Protein AF-A0A961Q213-F1 (afdb_monomer_lite)

Sequence (101 aa):
MAGASKARPTAAQARRMRSAARFYAVQALFQMEAADTGLETVLGEFETHRVGAEIDGATFAEPDLPHFRALLAAAVTHQARIDQTVDRALVARWPIDRIDP

Radius of gyration: 16.58 Å; chains: 1; bounding box: 38×34×45 Å

Structure (mmCIF, N/CA/C/O backbone):
data_AF-A0A961Q213-F1
#
_entry.id   AF-A0A961Q213-F1
#
loop_
_atom_site.group_PDB
_atom_site.id
_atom_site.type_symbol
_atom_site.label_atom_id
_atom_site.label_alt_id
_atom_site.label_comp_id
_atom_site.label_asym_id
_atom_site.label_entity_id
_atom_site.label_seq_id
_atom_site.pdbx_PDB_ins_code
_atom_site.Cartn_x
_atom_site.Cartn_y
_atom_site.Cartn_z
_atom_site.occupancy
_atom_site.B_iso_or_equiv
_atom_site.auth_seq_id
_atom_site.auth_comp_id
_atom_site.auth_asym_id
_atom_site.auth_atom_id
_atom_site.pdbx_PDB_model_num
ATOM 1 N N . MET A 1 1 ? -18.183 17.123 24.477 1.00 38.31 1 MET A N 1
ATOM 2 C CA . MET A 1 1 ? -18.571 15.739 24.823 1.00 38.31 1 MET A CA 1
ATOM 3 C C . MET A 1 1 ? -17.296 14.927 24.948 1.00 38.31 1 MET A C 1
ATOM 5 O O . MET A 1 1 ? -16.487 14.972 24.032 1.00 38.31 1 MET A O 1
ATOM 9 N N . ALA A 1 2 ? -17.053 14.322 26.110 1.00 44.38 2 ALA A N 1
ATOM 10 C CA . ALA A 1 2 ? -15.806 13.624 26.406 1.00 44.38 2 ALA A CA 1
ATOM 11 C C . ALA A 1 2 ? -15.666 12.391 25.500 1.00 44.38 2 ALA A C 1
ATOM 13 O O . ALA A 1 2 ? -16.492 11.483 25.560 1.00 44.38 2 ALA A O 1
ATOM 14 N N . GLY A 1 3 ? -14.647 12.387 24.638 1.00 42.34 3 GLY A N 1
ATOM 15 C CA . GLY A 1 3 ? -14.307 11.228 23.823 1.00 42.34 3 GLY A CA 1
ATOM 16 C C . GLY A 1 3 ? -13.858 10.093 24.733 1.00 42.34 3 GLY A C 1
ATOM 17 O O . GLY A 1 3 ? -12.855 10.219 25.434 1.00 42.34 3 GLY A O 1
ATOM 18 N N . ALA A 1 4 ? -14.618 9.000 24.758 1.00 48.91 4 ALA A N 1
ATOM 19 C CA . ALA A 1 4 ? -14.207 7.787 25.444 1.00 48.91 4 ALA A CA 1
ATOM 20 C C . ALA A 1 4 ? -12.870 7.317 24.849 1.00 48.91 4 ALA A C 1
ATOM 22 O O . ALA A 1 4 ? -12.775 7.043 23.653 1.00 48.91 4 ALA A O 1
ATOM 23 N N . SER A 1 5 ? -11.827 7.249 25.678 1.00 54.34 5 SER A N 1
ATOM 24 C CA . SER A 1 5 ? -10.539 6.679 25.287 1.00 54.34 5 SER A CA 1
ATOM 25 C C . SER A 1 5 ? -10.765 5.213 24.904 1.00 54.34 5 SER A C 1
ATOM 27 O O . SER A 1 5 ? -11.136 4.409 25.763 1.00 54.34 5 SER A O 1
ATOM 29 N N . LYS A 1 6 ? -10.623 4.865 23.613 1.00 64.06 6 LYS A N 1
ATOM 30 C CA . LYS A 1 6 ? -10.728 3.471 23.143 1.00 64.06 6 LYS A CA 1
A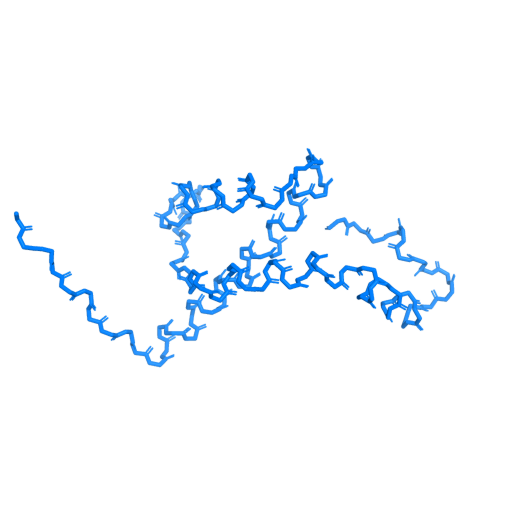TOM 31 C C . LYS A 1 6 ? -9.747 2.631 23.971 1.00 64.06 6 LYS A C 1
ATOM 33 O O . LYS A 1 6 ? -8.547 2.906 23.983 1.00 64.06 6 LYS A O 1
ATOM 38 N N . ALA A 1 7 ? -10.260 1.626 24.682 1.00 77.31 7 ALA A N 1
ATOM 39 C CA . ALA A 1 7 ? -9.433 0.715 25.466 1.00 77.31 7 ALA A CA 1
ATOM 40 C C . ALA A 1 7 ? -8.351 0.080 24.577 1.00 77.31 7 ALA A C 1
ATOM 42 O O . ALA A 1 7 ? -8.598 -0.234 23.409 1.00 77.31 7 ALA A O 1
ATOM 43 N N . ARG A 1 8 ? -7.145 -0.108 25.128 1.00 85.38 8 ARG A N 1
ATOM 44 C CA . ARG A 1 8 ? -6.026 -0.694 24.380 1.00 85.38 8 ARG A CA 1
ATOM 45 C C . ARG A 1 8 ? -6.425 -2.092 23.873 1.00 85.38 8 ARG A C 1
ATOM 47 O O . ARG A 1 8 ? -6.896 -2.896 24.678 1.00 85.38 8 ARG A O 1
ATOM 54 N N . PRO A 1 9 ? -6.227 -2.404 22.580 1.00 87.88 9 PRO A N 1
ATOM 55 C CA . PRO A 1 9 ? -6.606 -3.700 22.034 1.00 87.88 9 PRO A CA 1
ATOM 56 C C . PRO A 1 9 ? -5.814 -4.834 22.692 1.00 87.88 9 PRO A C 1
ATOM 58 O O . PRO A 1 9 ? -4.622 -4.710 22.981 1.00 87.88 9 PRO A O 1
ATOM 61 N N . THR A 1 10 ? -6.477 -5.971 22.886 1.00 95.44 10 THR A N 1
ATOM 62 C CA . THR A 1 10 ? -5.829 -7.226 23.289 1.00 95.44 10 THR A CA 1
ATOM 63 C C . THR A 1 10 ? -4.828 -7.688 22.226 1.00 95.44 10 THR A C 1
ATOM 65 O O . THR A 1 10 ? -4.910 -7.310 21.055 1.00 95.44 10 THR A O 1
ATOM 68 N N . ALA A 1 11 ? -3.911 -8.589 22.591 1.00 94.69 11 ALA A N 1
ATOM 69 C CA . ALA A 1 11 ? -2.948 -9.157 21.643 1.00 94.69 11 ALA A CA 1
ATOM 70 C C . ALA A 1 11 ? -3.624 -9.834 20.430 1.00 94.69 11 ALA A C 1
ATOM 72 O O . ALA A 1 11 ? -3.147 -9.715 19.298 1.00 94.69 11 ALA A O 1
ATOM 73 N N . ALA A 1 12 ? -4.758 -10.509 20.649 1.00 94.88 12 ALA A N 1
ATOM 74 C CA . ALA A 1 12 ? -5.529 -11.144 19.585 1.00 94.88 12 ALA A CA 1
ATOM 75 C C . ALA A 1 12 ? -6.163 -10.114 18.635 1.00 94.88 12 ALA A C 1
ATOM 77 O O . ALA A 1 12 ? -6.090 -10.284 17.417 1.00 94.88 12 ALA A O 1
ATOM 78 N N . GLN A 1 13 ? -6.726 -9.027 19.177 1.00 92.44 13 GLN A N 1
ATOM 79 C CA . GLN A 1 13 ? -7.258 -7.919 18.378 1.00 92.44 13 GLN A CA 1
ATOM 80 C C . GLN A 1 13 ? -6.146 -7.233 17.582 1.00 92.44 13 GLN A C 1
ATOM 82 O O . GLN A 1 13 ? -6.276 -7.097 16.371 1.00 92.44 13 GLN A O 1
ATOM 87 N N . ALA A 1 14 ? -5.011 -6.915 18.208 1.00 93.50 14 ALA A N 1
ATOM 88 C CA . ALA A 1 14 ? -3.871 -6.302 17.526 1.00 93.50 14 ALA A CA 1
ATOM 89 C C . A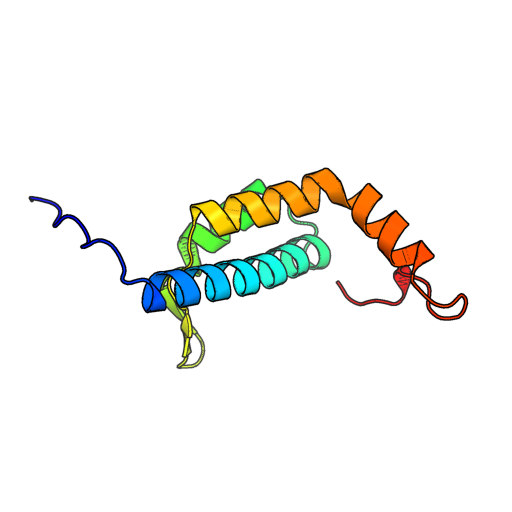LA A 1 14 ? -3.350 -7.166 16.361 1.00 93.50 14 ALA A C 1
ATOM 91 O O . ALA A 1 14 ? -3.020 -6.655 15.291 1.00 93.50 14 ALA A O 1
ATOM 92 N N . ARG A 1 15 ? -3.319 -8.497 16.520 1.00 95.25 15 ARG A N 1
ATOM 93 C CA . ARG A 1 15 ? -2.966 -9.418 15.425 1.00 95.25 15 ARG A CA 1
ATOM 94 C C . ARG A 1 15 ? -3.979 -9.369 14.277 1.00 95.25 15 ARG A C 1
ATOM 96 O O . ARG A 1 15 ? -3.571 -9.392 13.115 1.00 95.25 15 ARG A O 1
ATOM 103 N N . ARG A 1 16 ? -5.276 -9.282 14.585 1.00 92.94 16 ARG A N 1
ATOM 104 C CA . ARG A 1 16 ? -6.340 -9.141 13.579 1.00 92.94 16 ARG A CA 1
ATOM 105 C C . ARG A 1 16 ? -6.228 -7.809 12.834 1.00 92.94 16 ARG A C 1
ATOM 107 O O . ARG A 1 16 ? -6.230 -7.819 11.611 1.00 92.94 16 ARG A O 1
ATOM 114 N N . MET A 1 17 ? -6.011 -6.709 13.552 1.00 93.75 17 MET A N 1
ATOM 115 C CA . MET A 1 17 ? -5.818 -5.370 12.980 1.00 93.75 17 MET A CA 1
ATOM 116 C C . MET A 1 17 ? -4.611 -5.314 12.034 1.00 93.75 17 MET A C 1
ATOM 118 O O . MET A 1 17 ? -4.703 -4.760 10.941 1.00 93.75 17 MET A O 1
ATOM 122 N N . ARG A 1 18 ? -3.489 -5.962 12.387 1.00 95.94 18 ARG A N 1
ATOM 123 C CA . ARG A 1 18 ? -2.335 -6.090 11.476 1.00 95.94 18 ARG A CA 1
ATOM 124 C C . ARG A 1 18 ? -2.629 -6.946 10.246 1.00 95.94 18 ARG A C 1
ATOM 126 O O . ARG A 1 18 ? -2.047 -6.719 9.193 1.00 95.94 18 ARG A O 1
ATOM 133 N N . SER A 1 19 ? -3.488 -7.953 10.374 1.00 95.19 19 SER A N 1
ATOM 134 C CA . SER A 1 19 ? -3.893 -8.785 9.234 1.00 95.19 19 SER A CA 1
ATOM 135 C C . SER A 1 19 ? -4.782 -7.986 8.276 1.00 95.19 19 SER A C 1
ATOM 137 O O . SER A 1 19 ? -4.527 -7.993 7.078 1.00 95.19 19 SER A O 1
ATOM 139 N N . ALA A 1 20 ? -5.732 -7.213 8.813 1.00 93.06 20 ALA A N 1
ATOM 140 C CA . ALA A 1 20 ? -6.554 -6.281 8.042 1.00 93.06 20 ALA A CA 1
ATOM 141 C C . ALA A 1 20 ? -5.708 -5.200 7.345 1.00 93.06 20 ALA A C 1
ATOM 143 O O . ALA A 1 20 ? -5.894 -4.951 6.162 1.00 93.06 20 ALA A O 1
ATOM 144 N N . ALA A 1 21 ? -4.711 -4.632 8.033 1.00 95.06 21 ALA A N 1
ATOM 145 C CA . ALA A 1 21 ? -3.786 -3.663 7.440 1.00 95.06 21 ALA A CA 1
ATOM 146 C C . ALA A 1 21 ? -3.038 -4.222 6.215 1.00 95.06 21 ALA A C 1
ATOM 148 O O . ALA A 1 21 ? -2.918 -3.533 5.207 1.00 95.06 21 ALA A O 1
ATOM 149 N N . ARG A 1 22 ? -2.569 -5.478 6.269 1.00 96.19 22 ARG A N 1
ATOM 150 C CA . ARG A 1 22 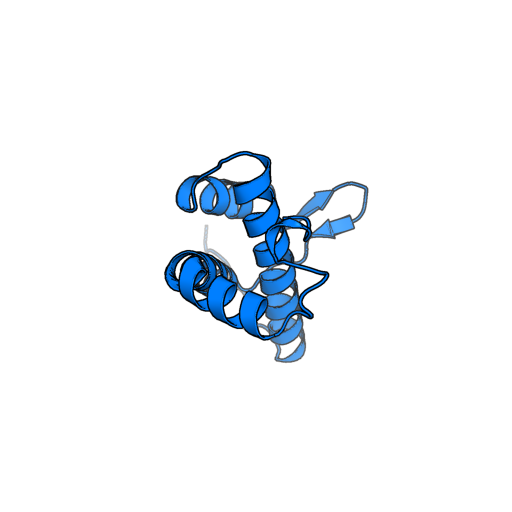? -1.921 -6.129 5.114 1.00 96.19 22 ARG A CA 1
ATOM 151 C C . ARG A 1 22 ? -2.897 -6.391 3.977 1.00 96.19 22 ARG A C 1
ATOM 153 O O . ARG A 1 22 ? -2.549 -6.155 2.829 1.00 96.19 22 ARG A O 1
ATOM 160 N N . PHE A 1 23 ? -4.105 -6.849 4.301 1.00 93.81 23 PHE A N 1
ATOM 161 C CA . PHE A 1 23 ? -5.156 -7.042 3.306 1.00 93.81 23 PHE A CA 1
ATOM 162 C C . PHE A 1 23 ? -5.455 -5.731 2.567 1.00 93.81 23 PHE A C 1
ATOM 164 O O . PHE A 1 23 ? -5.430 -5.703 1.342 1.00 93.81 23 PHE A O 1
ATOM 171 N N . TYR A 1 24 ? -5.623 -4.622 3.290 1.00 93.56 24 TYR A N 1
ATOM 172 C CA . TYR A 1 24 ? -5.851 -3.318 2.668 1.00 93.56 24 TYR A CA 1
ATOM 173 C C . TYR A 1 24 ? -4.655 -2.793 1.886 1.00 93.56 24 TYR A C 1
ATOM 175 O O . TYR A 1 24 ? -4.868 -2.193 0.842 1.00 93.56 24 TYR A O 1
ATOM 183 N N . ALA A 1 25 ? -3.420 -3.043 2.325 1.00 95.56 25 ALA A N 1
ATOM 184 C CA . ALA A 1 25 ? -2.241 -2.649 1.556 1.00 95.56 25 ALA A CA 1
ATOM 185 C C . ALA A 1 25 ? -2.203 -3.321 0.175 1.00 95.56 25 ALA A C 1
ATOM 187 O O . ALA A 1 25 ? -1.928 -2.645 -0.807 1.00 95.56 25 ALA A O 1
ATOM 188 N N . VAL A 1 26 ? -2.551 -4.610 0.081 1.00 95.38 26 VAL A N 1
ATOM 189 C CA . VAL A 1 26 ? -2.651 -5.312 -1.213 1.00 95.38 26 VAL A CA 1
ATOM 190 C C . VAL A 1 26 ? -3.734 -4.687 -2.089 1.00 95.38 26 VAL A C 1
ATOM 192 O O . VAL A 1 26 ? -3.491 -4.380 -3.247 1.00 95.38 26 VAL A O 1
ATOM 195 N N . GLN A 1 27 ? -4.918 -4.438 -1.526 1.00 93.38 27 GLN A N 1
ATOM 196 C CA . GLN A 1 27 ? -6.013 -3.801 -2.264 1.00 93.38 27 GLN A CA 1
ATOM 197 C C . GLN A 1 27 ? -5.651 -2.386 -2.742 1.00 93.38 27 GLN A C 1
ATOM 199 O O . GLN A 1 27 ? -6.105 -1.961 -3.799 1.00 93.38 27 GLN A O 1
ATOM 204 N N . ALA A 1 28 ? -4.875 -1.648 -1.945 1.00 95.19 28 ALA A N 1
ATOM 205 C CA . ALA A 1 28 ? -4.427 -0.302 -2.268 1.00 95.19 28 ALA A CA 1
ATOM 206 C C . ALA A 1 28 ? -3.401 -0.322 -3.403 1.00 95.19 28 ALA A C 1
ATOM 208 O O . ALA A 1 28 ? -3.570 0.427 -4.353 1.00 95.19 28 ALA A O 1
ATOM 209 N N . LEU A 1 29 ? -2.397 -1.204 -3.341 1.00 95.62 29 LEU A N 1
ATOM 210 C CA . LEU A 1 29 ? -1.415 -1.381 -4.418 1.00 95.62 29 LEU A CA 1
ATOM 211 C C . LEU A 1 29 ? -2.097 -1.761 -5.737 1.00 95.62 29 LEU A C 1
ATOM 213 O O . LEU A 1 29 ? -1.859 -1.104 -6.746 1.00 95.62 29 LEU A O 1
ATOM 217 N N . PHE A 1 30 ? -3.028 -2.718 -5.692 1.00 94.50 30 PHE A N 1
ATOM 218 C CA . PHE A 1 30 ? -3.824 -3.097 -6.858 1.00 94.50 30 PHE A CA 1
ATOM 219 C C . PHE A 1 30 ? -4.585 -1.901 -7.442 1.00 94.50 30 PHE A C 1
ATOM 221 O O . PHE A 1 30 ? -4.554 -1.659 -8.643 1.00 94.50 30 PHE A O 1
ATOM 228 N N . GLN A 1 31 ? -5.269 -1.124 -6.596 1.00 94.19 31 GLN A N 1
ATOM 229 C CA . GLN A 1 31 ? -6.002 0.056 -7.051 1.00 94.19 31 GLN A CA 1
ATOM 230 C C . GLN A 1 31 ? -5.070 1.129 -7.634 1.00 94.19 31 GLN A C 1
ATOM 232 O O . GLN A 1 31 ? -5.423 1.750 -8.637 1.00 94.19 31 GLN A O 1
ATOM 237 N N . MET A 1 32 ? -3.906 1.351 -7.018 1.00 95.94 32 MET A N 1
ATOM 238 C CA . MET A 1 32 ? -2.904 2.299 -7.508 1.00 95.94 32 MET A CA 1
ATOM 239 C C . MET A 1 32 ? -2.495 1.961 -8.938 1.00 95.94 32 MET A C 1
ATOM 241 O O . MET A 1 32 ? -2.519 2.838 -9.795 1.00 95.94 32 MET A O 1
ATOM 245 N N . GLU A 1 33 ? -2.195 0.694 -9.204 1.00 93.69 33 GLU A N 1
ATOM 246 C CA . GLU A 1 33 ? -1.764 0.239 -10.522 1.00 93.69 33 GLU A CA 1
ATOM 247 C C . GLU A 1 33 ? -2.921 0.167 -11.531 1.00 93.69 33 GLU A C 1
ATOM 249 O O . GLU A 1 33 ? -2.805 0.680 -12.641 1.00 93.69 33 GLU A O 1
ATOM 254 N N . ALA A 1 34 ? -4.076 -0.380 -11.142 1.00 94.62 34 ALA A N 1
ATOM 255 C CA . ALA A 1 34 ? -5.221 -0.541 -12.040 1.00 94.62 34 ALA A CA 1
ATOM 256 C C . ALA A 1 34 ? -5.878 0.790 -12.455 1.00 94.62 34 ALA A C 1
ATOM 258 O O . ALA A 1 34 ? -6.480 0.869 -13.527 1.00 94.62 34 ALA A O 1
ATOM 259 N N . ALA A 1 35 ? -5.805 1.819 -11.606 1.00 94.31 35 ALA A N 1
ATOM 260 C CA . ALA A 1 35 ? -6.422 3.125 -11.848 1.00 94.31 35 ALA A CA 1
ATOM 261 C C . ALA A 1 35 ? -5.408 4.255 -12.103 1.00 94.31 35 ALA A C 1
ATOM 263 O O . ALA A 1 35 ? -5.829 5.405 -12.219 1.00 94.31 35 ALA A O 1
ATOM 264 N N . ASP A 1 36 ? -4.106 3.948 -12.167 1.00 93.69 36 ASP A N 1
ATOM 265 C CA . ASP A 1 36 ? -3.011 4.929 -12.261 1.00 93.69 36 ASP A CA 1
ATOM 266 C C . ASP A 1 36 ? -3.136 6.045 -11.201 1.00 93.69 36 ASP A C 1
ATOM 268 O O . ASP A 1 36 ? -3.098 7.246 -11.478 1.00 93.69 36 ASP A O 1
ATOM 272 N N . THR A 1 37 ? -3.378 5.636 -9.950 1.00 95.31 37 THR A N 1
ATOM 273 C CA . THR A 1 37 ? -3.614 6.552 -8.824 1.0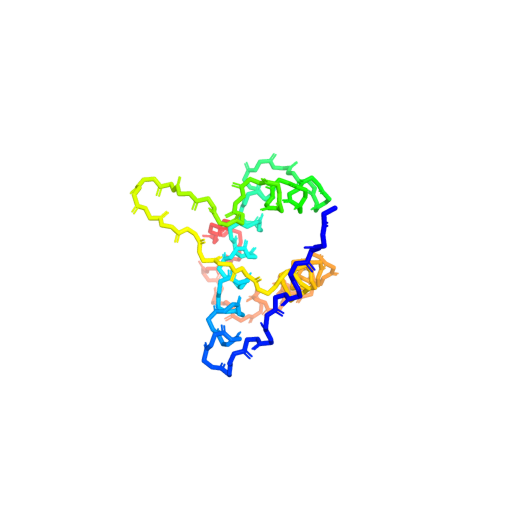0 95.31 37 THR A CA 1
ATOM 274 C C . THR A 1 37 ? -2.415 6.628 -7.884 1.00 95.31 37 THR A C 1
ATOM 276 O O . THR A 1 37 ? -1.765 5.636 -7.559 1.00 95.31 37 THR A O 1
ATOM 279 N N . GLY A 1 38 ? -2.117 7.843 -7.418 1.00 95.19 38 GLY A N 1
ATOM 280 C CA . GLY A 1 38 ? -0.999 8.102 -6.513 1.00 95.19 38 GLY A CA 1
ATOM 281 C C . GLY A 1 38 ? -1.267 7.688 -5.061 1.00 95.19 38 GLY A C 1
ATOM 282 O O . GLY A 1 38 ? -2.410 7.618 -4.607 1.00 95.19 38 GLY A O 1
ATOM 283 N N . LEU A 1 39 ? -0.178 7.496 -4.307 1.00 94.75 39 LEU A N 1
ATOM 284 C CA . LEU A 1 39 ? -0.184 7.057 -2.905 1.00 94.75 39 LEU A CA 1
ATOM 285 C C . LEU A 1 39 ? -1.108 7.892 -2.002 1.00 94.75 39 LEU A C 1
ATOM 287 O O . LEU A 1 39 ? -1.915 7.331 -1.265 1.00 94.75 39 LEU A O 1
ATOM 291 N N . GLU A 1 40 ? -1.002 9.222 -2.057 1.00 95.12 40 GLU A N 1
ATOM 292 C CA . GLU A 1 40 ? -1.767 10.120 -1.178 1.00 95.12 40 GLU A CA 1
ATOM 293 C C . GLU A 1 40 ? -3.277 10.031 -1.426 1.00 95.12 40 GLU A C 1
ATOM 295 O O . GLU A 1 40 ? -4.066 10.006 -0.480 1.00 95.12 40 GLU A O 1
ATOM 300 N N . THR A 1 41 ? -3.684 9.922 -2.694 1.00 94.88 41 THR A N 1
ATOM 301 C CA . THR A 1 41 ? -5.090 9.754 -3.078 1.00 94.88 41 THR A CA 1
ATOM 302 C C . THR A 1 41 ? -5.645 8.452 -2.511 1.00 94.88 41 THR A C 1
ATOM 304 O O . THR A 1 41 ? -6.664 8.466 -1.820 1.00 94.88 41 THR A O 1
ATOM 307 N N . VAL A 1 42 ? -4.940 7.338 -2.720 1.00 94.50 42 VAL A N 1
ATOM 308 C CA . VAL A 1 42 ? -5.389 6.018 -2.255 1.00 94.50 42 VAL A CA 1
ATOM 309 C C . VAL A 1 42 ? -5.401 5.922 -0.728 1.00 94.50 42 VAL A C 1
ATOM 311 O O . VAL A 1 42 ? -6.339 5.363 -0.159 1.00 94.50 42 VAL A O 1
ATOM 314 N N . LEU A 1 43 ? -4.424 6.512 -0.034 1.00 93.38 43 LEU A N 1
ATOM 315 C CA . LEU A 1 43 ? -4.446 6.601 1.430 1.00 93.38 43 LEU A CA 1
ATOM 316 C C . LEU A 1 43 ? -5.691 7.343 1.931 1.00 93.38 43 LEU A C 1
ATOM 318 O O . LEU A 1 43 ? -6.398 6.830 2.802 1.00 93.38 43 LEU A O 1
ATOM 322 N N . GLY A 1 44 ? -5.989 8.510 1.352 1.00 92.12 44 GLY A N 1
ATOM 323 C CA . GLY A 1 44 ? -7.168 9.301 1.703 1.00 92.12 44 GLY A CA 1
ATOM 324 C C . GLY A 1 44 ? -8.475 8.533 1.504 1.00 92.12 44 GLY A C 1
ATOM 325 O O . GLY A 1 44 ? -9.332 8.522 2.392 1.00 92.12 44 GLY A O 1
ATOM 326 N N . GLU A 1 45 ? -8.614 7.833 0.379 1.00 90.75 45 GLU A N 1
ATOM 327 C CA . GLU A 1 45 ? -9.798 7.025 0.083 1.00 90.75 45 GLU A CA 1
ATOM 328 C C . GLU A 1 45 ? -9.976 5.855 1.055 1.00 90.75 45 GLU A C 1
ATOM 330 O O . GLU A 1 45 ? -11.076 5.631 1.566 1.00 90.75 45 GLU A O 1
ATOM 335 N N . PHE A 1 46 ? -8.908 5.114 1.357 1.00 90.38 46 PHE A N 1
ATOM 336 C CA . PHE A 1 46 ? -8.987 3.968 2.264 1.00 90.38 46 PHE A CA 1
ATOM 337 C C . PHE A 1 46 ? -9.334 4.384 3.692 1.00 90.38 46 PHE A C 1
ATOM 339 O O . PHE A 1 46 ? -10.136 3.719 4.353 1.00 90.38 46 PHE A O 1
ATOM 346 N N . GLU A 1 47 ? -8.760 5.489 4.162 1.00 86.62 47 GLU A N 1
ATOM 347 C CA . GLU A 1 47 ? -9.023 6.022 5.497 1.00 86.62 47 GLU A CA 1
ATOM 348 C C . GLU A 1 47 ? -10.431 6.595 5.634 1.00 86.62 47 GLU A C 1
ATOM 350 O O . GLU A 1 47 ? -11.036 6.465 6.698 1.00 86.62 47 GLU A O 1
ATOM 355 N N . THR A 1 48 ? -10.963 7.183 4.561 1.00 84.94 48 THR A N 1
ATOM 356 C CA . THR A 1 48 ? -12.285 7.819 4.568 1.00 84.94 48 THR A CA 1
ATOM 357 C C . THR A 1 48 ? -13.413 6.816 4.329 1.00 84.94 48 THR A C 1
ATOM 359 O O . THR A 1 48 ? -14.480 6.946 4.927 1.00 84.94 48 THR A O 1
ATOM 362 N N . HIS A 1 49 ? -13.202 5.815 3.469 1.00 79.31 49 HIS A N 1
ATOM 363 C CA . HIS A 1 49 ? -14.296 4.994 2.940 1.00 79.31 49 HIS A CA 1
ATOM 364 C C . HIS A 1 49 ? -14.239 3.510 3.298 1.00 79.31 49 HIS A C 1
ATOM 366 O O . HIS A 1 49 ? -15.278 2.861 3.228 1.00 79.31 49 HIS A O 1
ATOM 372 N N . ARG A 1 50 ? -13.080 2.938 3.662 1.00 73.94 50 ARG A N 1
ATOM 373 C CA . ARG A 1 50 ? -12.966 1.476 3.868 1.00 73.94 50 ARG A CA 1
ATOM 374 C C . ARG A 1 50 ? -12.869 1.040 5.323 1.00 73.94 50 ARG A C 1
ATOM 376 O O . ARG A 1 50 ? -13.237 -0.088 5.646 1.00 73.94 50 ARG A O 1
ATOM 383 N N . VAL A 1 51 ? -12.390 1.896 6.222 1.00 71.56 51 VAL A N 1
ATOM 384 C CA . VAL A 1 51 ? -12.263 1.536 7.641 1.00 71.56 51 VAL A CA 1
ATOM 385 C C . VAL A 1 51 ? -13.643 1.436 8.291 1.00 71.56 51 VAL A C 1
ATOM 387 O O . VAL A 1 51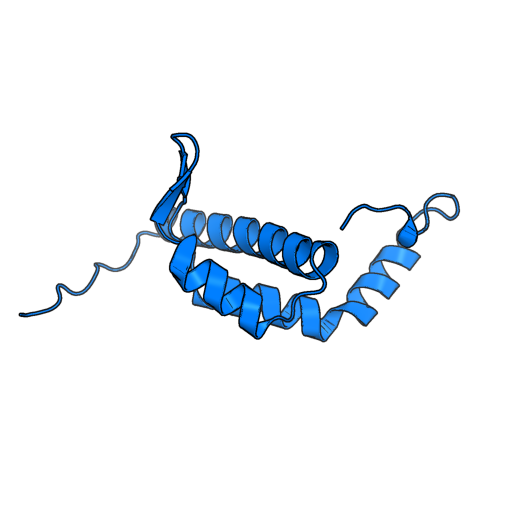 ? -14.325 2.438 8.475 1.00 71.56 51 VAL A O 1
ATOM 390 N N . GLY A 1 52 ? -14.035 0.219 8.680 1.00 68.81 52 GLY A N 1
ATOM 391 C CA . GLY A 1 52 ? -15.317 -0.028 9.346 1.00 68.81 52 GLY A CA 1
ATOM 392 C C . GLY A 1 52 ? -16.536 0.051 8.423 1.00 68.81 52 GLY A C 1
ATOM 393 O O . GLY A 1 52 ? -17.656 0.105 8.923 1.00 68.81 52 GLY A O 1
ATOM 394 N N . ALA A 1 53 ? -16.329 0.059 7.104 1.00 75.56 53 ALA A N 1
ATOM 395 C CA . ALA A 1 53 ? -17.410 -0.009 6.130 1.00 75.56 53 ALA A CA 1
ATOM 396 C C . ALA A 1 53 ? -18.045 -1.407 6.092 1.00 75.56 53 ALA A C 1
ATOM 398 O O . ALA A 1 53 ? -17.386 -2.416 6.349 1.00 75.56 53 ALA A O 1
ATOM 399 N N . GLU A 1 54 ? -19.321 -1.475 5.726 1.00 76.50 54 GLU A N 1
ATOM 400 C CA . GLU A 1 54 ? -19.970 -2.725 5.335 1.00 76.50 54 GLU A CA 1
ATOM 401 C C . GLU A 1 54 ? -20.143 -2.729 3.821 1.00 76.50 54 GLU A C 1
ATOM 403 O O . GLU A 1 54 ? -20.756 -1.821 3.263 1.00 76.50 54 GLU A O 1
ATOM 408 N N . ILE A 1 55 ? -19.583 -3.739 3.158 1.00 70.12 55 ILE A N 1
ATOM 409 C CA . ILE A 1 55 ? -19.697 -3.919 1.707 1.00 70.12 55 ILE A CA 1
ATOM 410 C C . ILE A 1 55 ? -20.167 -5.350 1.471 1.00 70.12 55 ILE A C 1
ATOM 412 O O . ILE A 1 55 ? -19.603 -6.286 2.037 1.00 70.12 55 ILE A O 1
ATOM 416 N N . ASP A 1 56 ? -21.234 -5.509 0.688 1.00 73.69 56 ASP A N 1
ATOM 417 C CA . ASP A 1 56 ? -21.827 -6.804 0.326 1.00 73.69 56 ASP A CA 1
ATOM 418 C C . ASP A 1 56 ? -22.106 -7.730 1.528 1.00 73.69 56 ASP A C 1
ATOM 420 O O . ASP A 1 56 ? -21.940 -8.948 1.468 1.00 73.69 56 ASP A O 1
ATOM 424 N N . GLY A 1 57 ? -22.525 -7.144 2.656 1.00 75.94 57 GLY A N 1
ATOM 425 C CA . GLY A 1 57 ? -22.831 -7.873 3.893 1.00 75.94 57 GLY A CA 1
ATOM 426 C C . GLY A 1 57 ? -21.607 -8.323 4.699 1.00 75.94 57 GLY A C 1
ATOM 427 O O . GLY A 1 57 ? -21.767 -8.995 5.718 1.00 75.94 57 GLY A O 1
ATOM 428 N N . ALA A 1 58 ? -20.394 -7.950 4.282 1.00 72.81 58 ALA A N 1
ATOM 429 C CA . ALA A 1 58 ? -19.167 -8.160 5.036 1.00 72.81 58 ALA A CA 1
ATOM 430 C C . ALA A 1 58 ? -18.706 -6.857 5.704 1.00 72.81 58 ALA A C 1
ATOM 432 O O . ALA A 1 58 ? -18.476 -5.841 5.046 1.00 72.81 58 ALA A O 1
ATOM 433 N N . THR A 1 59 ? -18.521 -6.897 7.024 1.00 79.50 59 THR A N 1
ATOM 434 C CA . THR A 1 59 ? -17.927 -5.784 7.769 1.00 79.50 59 THR A CA 1
ATOM 435 C C . THR A 1 59 ? -16.409 -5.793 7.606 1.00 79.50 59 THR A C 1
ATOM 437 O O . THR A 1 59 ? -15.722 -6.749 7.982 1.00 79.50 59 THR A O 1
ATOM 440 N N . PHE A 1 60 ? -15.870 -4.697 7.083 1.00 79.88 60 PHE A N 1
ATOM 441 C CA . PHE A 1 60 ? -14.440 -4.496 6.906 1.00 79.88 60 PHE A CA 1
ATOM 442 C C . PHE A 1 60 ? -13.774 -4.312 8.271 1.00 79.88 60 PHE A C 1
ATOM 444 O O . PHE A 1 60 ? -14.110 -3.416 9.049 1.00 79.88 60 PHE A O 1
ATOM 451 N N . ALA A 1 61 ? -12.819 -5.188 8.589 1.00 86.31 61 ALA A N 1
ATOM 452 C CA . ALA A 1 61 ? -12.131 -5.167 9.874 1.00 86.31 61 ALA A CA 1
ATOM 453 C C . ALA A 1 61 ? -11.333 -3.865 10.068 1.00 86.31 61 ALA A C 1
ATOM 455 O O . ALA A 1 61 ? -10.671 -3.386 9.147 1.00 86.31 61 ALA A O 1
ATOM 456 N N . GLU A 1 62 ? -11.339 -3.319 11.287 1.00 89.56 62 GLU A N 1
ATOM 457 C CA . GLU A 1 62 ? -10.524 -2.147 11.628 1.00 89.56 62 GLU A CA 1
ATOM 458 C C . GLU A 1 62 ? -9.028 -2.495 11.477 1.00 89.56 62 GLU A C 1
ATOM 460 O O . GLU A 1 62 ? -8.557 -3.455 12.106 1.00 89.56 62 GLU A O 1
ATOM 465 N N . PRO A 1 63 ? -8.264 -1.771 10.638 1.00 92.56 63 PRO A N 1
ATOM 466 C CA . PRO A 1 63 ? -6.850 -2.035 10.458 1.00 92.56 63 PRO A CA 1
ATOM 467 C C . PRO A 1 63 ? -6.015 -1.338 11.530 1.00 92.56 63 PRO A C 1
ATOM 469 O O . PRO A 1 63 ? -6.415 -0.353 12.149 1.00 92.56 63 PRO A O 1
ATOM 472 N N . ASP A 1 64 ? -4.788 -1.817 11.700 1.00 94.38 64 ASP A N 1
ATOM 473 C CA . ASP A 1 64 ? -3.728 -1.022 12.312 1.00 94.38 64 ASP A CA 1
ATOM 474 C C . ASP A 1 64 ? -3.307 0.056 11.296 1.00 94.38 64 ASP A C 1
ATOM 476 O O . ASP A 1 64 ? -2.508 -0.210 10.397 1.00 94.38 64 ASP A O 1
ATOM 480 N N . LEU A 1 65 ? -3.921 1.242 11.383 1.00 93.19 65 LEU A N 1
ATOM 481 C CA . LEU A 1 65 ? -3.724 2.343 10.430 1.00 93.19 65 LEU A CA 1
ATOM 482 C C . LEU A 1 65 ? -2.254 2.775 10.287 1.00 93.19 65 LEU A C 1
ATOM 484 O O . LEU A 1 65 ? -1.787 2.881 9.152 1.00 93.19 65 LEU A O 1
ATOM 488 N N . PRO A 1 66 ? -1.486 2.987 11.377 1.00 95.50 66 PRO A N 1
ATOM 489 C CA . PRO A 1 66 ? -0.050 3.236 11.266 1.00 95.50 66 PRO A CA 1
ATOM 490 C C . PRO A 1 66 ? 0.692 2.135 10.503 1.00 95.50 66 PRO A C 1
ATOM 492 O O . PRO A 1 66 ? 1.534 2.441 9.660 1.00 95.50 66 PRO A O 1
ATOM 495 N N . HIS A 1 67 ? 0.367 0.862 10.757 1.00 96.62 67 HIS A N 1
ATOM 496 C CA . HIS A 1 67 ? 0.993 -0.251 10.044 1.00 96.62 67 HIS A CA 1
ATOM 497 C C . HIS A 1 67 ? 0.625 -0.276 8.556 1.00 96.62 67 HIS A C 1
ATOM 499 O O . HIS A 1 67 ? 1.501 -0.508 7.729 1.00 96.62 67 HIS A O 1
ATOM 505 N N . PHE A 1 68 ? -0.639 -0.011 8.213 1.00 95.81 68 PHE A N 1
ATOM 506 C CA . PHE A 1 68 ? -1.110 0.093 6.829 1.00 95.81 68 PHE A CA 1
ATOM 507 C C . PHE A 1 68 ? -0.364 1.192 6.060 1.00 95.81 68 PHE A C 1
ATOM 509 O O . PHE A 1 68 ? 0.246 0.897 5.033 1.00 95.81 68 PHE A O 1
ATOM 516 N N . ARG A 1 69 ? -0.328 2.422 6.597 1.00 96.56 69 ARG A N 1
ATOM 517 C CA . ARG A 1 69 ? 0.385 3.557 5.982 1.00 96.56 69 ARG A CA 1
ATOM 518 C C . ARG A 1 69 ? 1.857 3.241 5.752 1.00 96.56 69 ARG A C 1
ATOM 520 O O . ARG A 1 69 ? 2.370 3.434 4.655 1.00 96.56 69 ARG A O 1
ATOM 527 N N . ALA A 1 70 ? 2.526 2.724 6.785 1.00 97.94 70 ALA A N 1
ATOM 528 C CA . ALA A 1 70 ? 3.942 2.390 6.712 1.00 97.94 70 ALA A CA 1
ATOM 529 C C . ALA A 1 70 ? 4.220 1.299 5.669 1.00 97.94 70 ALA A C 1
ATOM 531 O O . ALA A 1 70 ? 5.192 1.402 4.927 1.00 97.94 70 ALA A O 1
ATOM 532 N N . LEU A 1 71 ? 3.370 0.270 5.599 1.00 97.31 71 LEU A N 1
ATOM 533 C CA . LEU A 1 71 ? 3.524 -0.827 4.649 1.00 97.31 71 LEU A CA 1
ATOM 534 C C . LEU A 1 71 ? 3.343 -0.349 3.205 1.00 97.31 71 LEU A C 1
ATOM 536 O O . LEU A 1 71 ? 4.180 -0.663 2.364 1.00 97.31 71 LEU A O 1
ATOM 540 N N . LEU A 1 72 ? 2.288 0.425 2.938 1.00 97.00 72 LEU A N 1
ATOM 541 C CA . LEU A 1 72 ? 1.992 0.933 1.601 1.00 97.00 72 LEU A CA 1
ATOM 542 C C . LEU A 1 72 ? 3.081 1.903 1.120 1.00 97.00 72 LEU A C 1
ATOM 544 O O . LEU A 1 72 ? 3.642 1.718 0.043 1.00 97.00 72 LEU A O 1
ATOM 548 N N . ALA A 1 73 ? 3.457 2.876 1.956 1.00 97.69 73 ALA A N 1
ATOM 549 C CA . ALA A 1 73 ? 4.515 3.826 1.627 1.00 97.69 73 ALA A CA 1
ATOM 550 C C . ALA A 1 73 ? 5.865 3.128 1.392 1.00 97.69 73 ALA A C 1
ATOM 552 O O . ALA A 1 73 ? 6.574 3.459 0.441 1.00 97.69 73 ALA A O 1
ATOM 553 N N . ALA A 1 74 ? 6.222 2.142 2.222 1.00 98.06 74 ALA A N 1
ATOM 554 C CA . ALA A 1 74 ? 7.458 1.382 2.052 1.00 98.06 74 ALA A CA 1
ATOM 555 C C . ALA A 1 74 ? 7.456 0.528 0.776 1.00 98.06 74 ALA A C 1
ATOM 557 O O . ALA A 1 74 ? 8.491 0.445 0.117 1.00 98.06 74 ALA A O 1
ATOM 558 N N . ALA A 1 75 ? 6.324 -0.088 0.417 1.00 97.12 75 ALA A N 1
ATOM 559 C CA . ALA A 1 75 ? 6.196 -0.859 -0.818 1.00 97.12 75 ALA A CA 1
ATOM 560 C C . ALA A 1 75 ? 6.449 0.025 -2.047 1.00 97.12 75 ALA A C 1
ATOM 562 O O . ALA A 1 75 ? 7.332 -0.289 -2.839 1.00 97.12 75 ALA A O 1
ATOM 563 N N . VAL A 1 76 ? 5.780 1.179 -2.129 1.00 96.19 76 VAL A N 1
ATOM 564 C CA . VAL A 1 76 ? 5.964 2.157 -3.217 1.00 96.19 76 VAL A CA 1
ATOM 565 C C . VAL A 1 76 ? 7.399 2.698 -3.241 1.00 96.19 76 VAL A C 1
ATOM 567 O O . VAL A 1 76 ? 8.049 2.730 -4.282 1.00 96.19 76 VAL A O 1
ATOM 570 N N . THR A 1 77 ? 7.952 3.050 -2.076 1.00 97.88 77 THR A N 1
ATOM 571 C CA . THR A 1 77 ? 9.327 3.577 -1.958 1.00 97.88 77 THR A CA 1
ATOM 572 C C . THR A 1 77 ? 10.378 2.570 -2.431 1.00 97.88 77 THR A C 1
ATOM 574 O O . THR A 1 77 ? 11.433 2.946 -2.943 1.00 97.88 77 THR A O 1
ATOM 577 N N . HIS A 1 78 ? 10.126 1.276 -2.234 1.00 97.75 78 HIS A N 1
ATOM 578 C CA . HIS A 1 78 ? 11.062 0.204 -2.559 1.00 97.75 78 HIS A CA 1
ATOM 579 C C . HIS A 1 78 ? 10.673 -0.597 -3.804 1.00 97.75 78 HIS A C 1
ATOM 581 O O . HIS A 1 78 ? 11.318 -1.617 -4.052 1.00 97.75 78 HIS A O 1
ATOM 587 N N . GLN A 1 79 ? 9.694 -0.133 -4.586 1.00 94.88 79 GLN A N 1
ATOM 588 C CA . GLN A 1 79 ? 9.088 -0.867 -5.699 1.00 94.88 79 GLN A CA 1
ATOM 589 C C . GLN A 1 79 ? 10.139 -1.417 -6.667 1.00 94.88 79 GLN A C 1
ATOM 591 O O . GLN A 1 79 ? 10.301 -2.625 -6.760 1.00 94.88 79 GLN A O 1
ATOM 596 N N . ALA A 1 80 ? 11.006 -0.564 -7.222 1.00 95.38 80 ALA A N 1
ATOM 597 C CA . ALA A 1 80 ? 12.054 -1.006 -8.150 1.00 95.38 80 ALA A CA 1
ATOM 598 C C . ALA A 1 80 ? 12.990 -2.092 -7.573 1.00 95.38 80 ALA A C 1
ATOM 600 O O . ALA A 1 80 ? 13.441 -2.993 -8.281 1.00 95.38 80 ALA A O 1
ATOM 601 N N . ARG A 1 81 ? 13.300 -2.029 -6.269 1.00 97.25 81 ARG A N 1
ATOM 602 C CA . ARG A 1 81 ? 14.131 -3.046 -5.603 1.00 97.25 81 ARG A CA 1
ATOM 603 C C . ARG A 1 81 ? 13.359 -4.350 -5.395 1.00 97.25 81 ARG A C 1
ATOM 605 O O . ARG A 1 81 ? 13.959 -5.426 -5.488 1.00 97.25 81 ARG A O 1
ATOM 612 N N . ILE A 1 82 ? 12.074 -4.249 -5.056 1.00 95.38 82 ILE A N 1
ATOM 613 C CA . ILE A 1 82 ? 11.167 -5.390 -4.909 1.00 95.38 82 ILE A CA 1
ATOM 614 C C . ILE A 1 82 ? 11.045 -6.084 -6.265 1.00 95.38 82 ILE A C 1
ATOM 616 O O . ILE A 1 82 ? 11.391 -7.259 -6.347 1.00 95.38 82 ILE A O 1
ATOM 620 N N . ASP A 1 83 ? 10.727 -5.342 -7.323 1.00 93.19 83 ASP A N 1
ATOM 621 C CA . ASP A 1 83 ? 10.546 -5.852 -8.684 1.00 93.19 83 ASP A CA 1
ATOM 622 C C . ASP A 1 83 ? 11.804 -6.548 -9.194 1.00 93.19 83 ASP A C 1
ATOM 624 O O . ASP A 1 83 ? 11.745 -7.696 -9.620 1.00 93.19 83 ASP A O 1
ATOM 628 N N . GLN A 1 84 ? 12.983 -5.931 -9.045 1.00 93.81 84 GLN A N 1
ATOM 629 C CA . GLN A 1 84 ? 14.245 -6.567 -9.438 1.00 93.81 84 GLN A CA 1
ATOM 630 C C . GLN A 1 84 ? 14.513 -7.868 -8.661 1.00 93.81 84 GLN A C 1
ATOM 632 O O . GLN A 1 84 ? 15.130 -8.805 -9.169 1.00 93.81 84 GLN A O 1
ATOM 637 N N . THR A 1 85 ? 14.113 -7.929 -7.391 1.00 94.56 85 THR A N 1
ATOM 638 C CA . THR A 1 85 ? 14.303 -9.133 -6.575 1.00 94.56 85 THR A CA 1
ATOM 639 C C . THR A 1 85 ? 13.314 -10.226 -6.961 1.00 94.56 85 THR A C 1
ATOM 641 O O . THR A 1 85 ? 13.719 -11.385 -7.029 1.00 94.56 85 THR A O 1
ATOM 644 N N . VAL A 1 86 ? 12.063 -9.859 -7.246 1.00 92.31 86 VAL A N 1
ATOM 645 C CA . VAL A 1 86 ? 11.022 -10.767 -7.735 1.00 92.31 86 VAL A CA 1
ATOM 646 C C . VAL A 1 86 ? 11.408 -11.317 -9.104 1.00 92.31 86 VAL A C 1
ATOM 648 O O . VAL A 1 86 ? 11.451 -12.531 -9.261 1.00 92.31 86 VAL A O 1
ATOM 651 N N . ASP A 1 87 ? 11.801 -10.462 -10.047 1.00 90.44 87 ASP A N 1
ATOM 652 C CA . ASP A 1 87 ? 12.218 -10.853 -11.397 1.00 90.44 87 ASP A CA 1
ATOM 653 C C . ASP A 1 87 ? 13.354 -11.890 -11.377 1.00 90.44 87 ASP A C 1
ATOM 655 O O . ASP A 1 87 ? 13.258 -12.943 -12.001 1.00 90.44 87 ASP A O 1
ATOM 659 N N . ARG A 1 88 ? 14.380 -11.683 -10.535 1.00 91.25 88 ARG A N 1
ATOM 660 C CA . ARG A 1 88 ? 15.471 -12.662 -10.348 1.00 91.25 88 ARG A CA 1
ATOM 661 C C . ARG A 1 88 ? 15.028 -13.992 -9.735 1.00 91.25 88 ARG A C 1
ATOM 663 O O . ARG A 1 88 ? 15.746 -14.982 -9.873 1.00 91.25 88 ARG A O 1
ATOM 670 N N . ALA A 1 89 ? 13.923 -14.008 -8.995 1.00 91.69 89 ALA A N 1
ATOM 671 C CA . ALA A 1 89 ? 13.382 -15.213 -8.374 1.00 91.69 89 ALA A CA 1
ATOM 672 C C . ALA A 1 89 ? 12.430 -15.979 -9.308 1.00 91.69 89 ALA A C 1
ATOM 674 O O . ALA A 1 89 ? 12.144 -17.154 -9.060 1.00 91.69 89 ALA A O 1
ATOM 675 N N . LEU A 1 90 ? 11.943 -15.336 -10.372 1.00 90.75 90 LEU A N 1
ATOM 676 C CA . LEU A 1 90 ? 11.057 -15.950 -11.347 1.00 90.75 90 LEU A CA 1
ATOM 677 C C . LEU A 1 90 ? 11.834 -16.821 -12.344 1.00 90.75 90 LEU A C 1
ATOM 679 O O . LEU A 1 90 ? 12.993 -16.591 -12.687 1.00 90.75 90 LEU A O 1
ATOM 683 N N . VAL A 1 91 ? 11.173 -17.873 -12.827 1.00 88.25 91 VAL A N 1
ATOM 684 C CA . VAL A 1 91 ? 11.712 -18.708 -13.907 1.00 88.25 91 VAL A CA 1
ATOM 685 C C . VAL A 1 91 ? 11.649 -17.937 -15.224 1.00 88.25 91 VAL A C 1
ATOM 687 O O . VAL A 1 91 ? 10.645 -17.297 -15.504 1.00 88.25 91 VAL A O 1
ATOM 690 N N . ALA A 1 92 ? 12.651 -18.082 -16.096 1.00 80.38 92 ALA A N 1
ATOM 691 C CA . ALA A 1 92 ? 12.788 -17.275 -17.323 1.00 80.38 92 ALA A CA 1
ATOM 692 C C . ALA A 1 92 ? 11.563 -17.261 -18.270 1.00 80.38 92 ALA A C 1
ATOM 694 O O . ALA A 1 92 ? 11.408 -16.349 -19.071 1.00 80.38 92 ALA A O 1
ATOM 695 N N . ARG A 1 93 ? 10.680 -18.268 -18.199 1.00 86.19 93 ARG A N 1
ATOM 696 C CA . ARG A 1 93 ? 9.434 -18.331 -18.993 1.00 86.19 93 ARG A CA 1
ATOM 697 C C . ARG A 1 93 ? 8.267 -17.522 -18.404 1.00 86.19 93 ARG A C 1
ATOM 699 O O . ARG A 1 93 ? 7.202 -17.454 -19.020 1.00 86.19 93 ARG A O 1
ATOM 706 N N . TRP A 1 94 ? 8.446 -16.984 -17.202 1.00 86.88 94 TRP A N 1
ATOM 707 C CA . TRP A 1 94 ? 7.447 -16.243 -16.441 1.00 86.88 94 TRP A CA 1
ATOM 708 C C . TRP A 1 94 ? 8.038 -14.925 -15.925 1.00 86.88 94 TRP A C 1
ATOM 710 O O . TRP A 1 94 ? 8.276 -14.797 -14.729 1.00 86.88 94 TRP A O 1
ATOM 720 N N . PRO A 1 95 ? 8.319 -13.968 -16.819 1.00 85.81 95 PRO A N 1
ATOM 721 C CA . PRO A 1 95 ? 8.738 -12.628 -16.421 1.00 85.81 95 PRO A CA 1
ATOM 722 C C . PRO A 1 95 ? 7.663 -11.906 -15.590 1.00 85.81 95 PRO A C 1
ATOM 724 O O . PRO A 1 95 ? 6.485 -12.281 -15.606 1.00 85.81 95 PRO A O 1
ATOM 727 N N . ILE A 1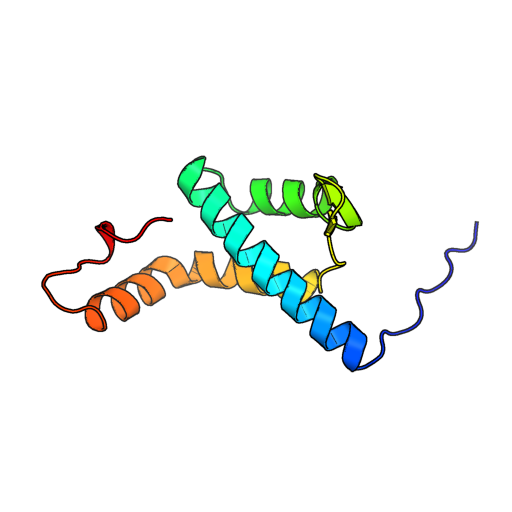 96 ? 8.099 -10.898 -14.828 1.00 84.75 96 ILE A N 1
ATOM 728 C CA . ILE A 1 96 ? 7.258 -10.163 -13.870 1.00 84.75 96 ILE A CA 1
ATOM 729 C C . ILE A 1 96 ? 6.073 -9.443 -14.533 1.00 84.75 96 ILE A C 1
ATOM 731 O O . ILE A 1 96 ? 5.004 -9.372 -13.945 1.00 84.75 96 ILE A O 1
ATOM 735 N N . ASP A 1 97 ? 6.225 -9.012 -15.787 1.00 86.56 97 ASP A N 1
ATOM 736 C CA . ASP A 1 97 ? 5.198 -8.356 -16.613 1.00 86.56 97 ASP A CA 1
ATOM 737 C C . ASP A 1 97 ? 3.981 -9.247 -16.939 1.00 86.56 97 ASP A C 1
ATOM 739 O O . ASP A 1 97 ? 2.993 -8.771 -17.494 1.00 86.56 97 ASP A O 1
ATOM 743 N N . ARG A 1 98 ? 4.039 -10.545 -16.615 1.00 88.56 98 ARG A N 1
ATOM 744 C CA . ARG A 1 98 ? 2.919 -11.492 -16.757 1.00 88.56 98 ARG A CA 1
ATOM 745 C C . ARG A 1 98 ? 2.128 -11.702 -15.469 1.00 88.56 98 ARG A C 1
ATOM 747 O O . ARG A 1 98 ? 1.246 -12.560 -15.452 1.00 88.56 98 ARG A O 1
ATOM 754 N N . ILE A 1 99 ? 2.501 -11.033 -14.383 1.00 86.12 99 ILE A N 1
ATOM 755 C CA . ILE A 1 99 ? 1.784 -11.084 -13.110 1.00 86.12 99 ILE A CA 1
ATOM 756 C C . ILE A 1 99 ? 0.774 -9.938 -13.117 1.00 86.12 99 ILE A C 1
ATOM 758 O O . ILE A 1 99 ? 1.124 -8.820 -13.485 1.00 86.12 99 ILE A O 1
ATOM 762 N N . ASP A 1 100 ? -0.474 -10.241 -12.760 1.00 84.38 100 ASP A N 1
ATOM 763 C CA . ASP A 1 100 ? -1.488 -9.204 -12.581 1.00 84.38 100 ASP A CA 1
ATOM 764 C C . ASP A 1 100 ? -1.058 -8.233 -11.463 1.00 84.38 100 ASP A C 1
ATOM 766 O O . ASP A 1 100 ? -0.358 -8.665 -10.541 1.00 84.38 100 ASP A O 1
ATOM 770 N N . PRO A 1 101 ? -1.491 -6.963 -11.528 1.00 75.25 101 PRO A N 1
ATOM 771 C CA . PRO A 1 101 ? -1.289 -5.988 -10.455 1.00 75.25 101 PRO A CA 1
ATOM 772 C C . PRO A 1 101 ? -1.619 -6.506 -9.041 1.00 75.25 101 PRO A C 1
ATOM 774 O O . PRO A 1 101 ? -2.533 -7.358 -8.904 1.00 75.25 101 PRO A O 1
#

Secondary structure (DSSP, 8-state):
-----PPPPPHHHHHHHHHHHHHHHHHHHHHHHHHT--HHHHHHHHHHHTTT-EETTEEPPPP-HHHHHHHHHHHHHTHHHHHHHHHHHS-TTS-GGGS--

Foldseek 3Di:
DDDDDPPDDDPVLLVVQQVLLVVLLVVLVLCCVVVVDDPVVSLVCCVVAQAQDQDPNDGRRHHPSVNSSVVNVVCVVCVVVVQVVVQVVDDPVDGPVNDRD

pLDDT: mean 87.84, std 12.35, range [38.31, 98.06]